Protein AF-A0ABD0QWL1-F1 (afdb_monomer)

Nearest PDB structures (foldseek):
  7lcy-assembly2_B  TM=8.226E-01  e=7.032E-01  Drosophila melanogaster
  4kzg-assembly3_C  TM=6.856E-01  e=3.847E+00  Danio rerio
  1upl-assembly1_A  TM=7.148E-01  e=4.825E+00  Homo sapiens
  4kzg-assembly4_D  TM=6.798E-01  e=7.592E+00  Danio rerio
  4kzg-assembly6_F  TM=6.786E-01  e=7.592E+00  Danio rerio

Foldseek 3Di:
DLVVCVLLVLLVQCPPPDPVSVLVSLLVLLVQCPDDVNVSSVVSCVVSCVVVSLVVSCVPDPDPSSVVSSD

InterPro domains:
  IPR000225 Armadillo [PF00514] (1-33)
  IPR000225 Armadillo [PF00514] (38-68)
  IPR000225 Armadillo [PS50176] (5-32)
  IPR000225 Armadillo [SM00185] (1-34)
  IPR000225 Armadillo [SM00185] (38-71)
  IPR011989 Armadillo-like helical [G3DSA:1.25.10.10] (1-71)
  IPR016024 Armadillo-type fold [SSF48371] (1-69)
  IPR028435 Plakophilin/Delta catenin [PTHR10372] (1-71)

Radius of gyration: 11.28 Å; Cα contacts (8 Å, |Δi|>4): 73; chains: 1; bounding box: 29×18×32 Å

pLDDT: mean 83.58, std 8.92, range [58.94, 93.31]

Structure (mmCIF, N/CA/C/O backbone):
data_AF-A0ABD0QWL1-F1
#
_entry.id   AF-A0ABD0QWL1-F1
#
loop_
_atom_site.group_PDB
_atom_site.id
_atom_site.type_symbol
_atom_site.label_atom_id
_atom_site.label_alt_id
_atom_site.label_comp_id
_atom_site.label_asym_id
_atom_site.label_entity_id
_atom_site.label_seq_id
_atom_site.pdbx_PDB_ins_code
_atom_site.Cartn_x
_atom_site.Cartn_y
_atom_site.Cartn_z
_atom_site.occupancy
_atom_site.B_iso_or_equiv
_atom_site.auth_seq_id
_atom_site.auth_comp_id
_atom_site.auth_asym_id
_atom_site.auth_atom_id
_atom_site.pdbx_PDB_model_num
ATOM 1 N N . VAL A 1 1 ? 1.703 -4.942 -14.771 1.00 61.22 1 VAL A N 1
ATOM 2 C CA . VAL A 1 1 ? 0.601 -4.638 -13.821 1.00 61.22 1 VAL A CA 1
ATOM 3 C C . VAL A 1 1 ? -0.099 -3.320 -14.140 1.00 61.22 1 VAL A C 1
ATOM 5 O O . VAL A 1 1 ? -1.301 -3.364 -14.361 1.00 61.22 1 VAL A O 1
ATOM 8 N N . CYS A 1 2 ? 0.598 -2.177 -14.251 1.00 58.94 2 CYS A N 1
ATOM 9 C CA . CYS A 1 2 ? -0.048 -0.911 -14.649 1.00 58.94 2 CYS A CA 1
ATOM 10 C C . CYS A 1 2 ? -0.802 -1.007 -15.994 1.00 58.94 2 CYS A C 1
ATOM 12 O O . CYS A 1 2 ? -1.981 -0.676 -16.062 1.00 58.94 2 CYS A O 1
ATOM 14 N N . ARG A 1 3 ? -0.179 -1.585 -17.035 1.00 61.03 3 ARG A N 1
ATOM 15 C CA . ARG A 1 3 ? -0.808 -1.795 -18.359 1.00 61.03 3 ARG A CA 1
ATOM 16 C C . ARG A 1 3 ? -2.003 -2.764 -18.375 1.00 61.03 3 ARG A C 1
ATOM 18 O O . ARG A 1 3 ? -2.690 -2.840 -19.381 1.00 61.03 3 ARG A O 1
ATOM 25 N N . LEU A 1 4 ? -2.248 -3.492 -17.282 1.00 71.25 4 LEU A N 1
ATOM 26 C CA . LEU A 1 4 ? -3.348 -4.458 -17.150 1.00 71.25 4 LEU A CA 1
ATOM 27 C C . LEU A 1 4 ? -4.473 -3.944 -16.233 1.00 71.25 4 LEU A C 1
ATOM 29 O O . LEU A 1 4 ? -5.359 -4.706 -15.870 1.00 71.25 4 LEU A O 1
ATOM 33 N N . GLY A 1 5 ? -4.420 -2.682 -15.788 1.00 77.06 5 GLY A N 1
ATOM 34 C CA . GLY A 1 5 ? -5.441 -2.105 -14.901 1.00 77.06 5 GLY A CA 1
ATOM 35 C C . GLY A 1 5 ? -5.405 -2.605 -13.449 1.00 77.06 5 GLY A C 1
ATOM 36 O O . GLY A 1 5 ? -6.241 -2.197 -12.642 1.00 77.06 5 GLY A O 1
ATOM 37 N N . GLY A 1 6 ? -4.419 -3.433 -13.080 1.00 85.56 6 GLY A N 1
ATOM 38 C CA . GLY A 1 6 ? -4.310 -4.003 -11.732 1.00 85.56 6 GLY A CA 1
ATOM 39 C C . GLY A 1 6 ? -4.083 -2.954 -10.640 1.00 85.56 6 GLY A C 1
ATOM 40 O O . GLY A 1 6 ? -4.584 -3.103 -9.534 1.00 85.56 6 GLY A O 1
ATOM 41 N N . ILE A 1 7 ? -3.395 -1.850 -10.955 1.00 88.50 7 ILE A N 1
ATOM 42 C CA . ILE A 1 7 ? -3.169 -0.761 -9.990 1.00 88.50 7 ILE A CA 1
ATOM 43 C C . ILE A 1 7 ? -4.476 -0.059 -9.620 1.00 88.50 7 ILE A C 1
ATOM 45 O O . ILE A 1 7 ? -4.687 0.224 -8.447 1.00 88.50 7 ILE A O 1
ATOM 49 N N . ARG A 1 8 ? -5.372 0.179 -10.587 1.00 88.25 8 ARG A N 1
ATOM 50 C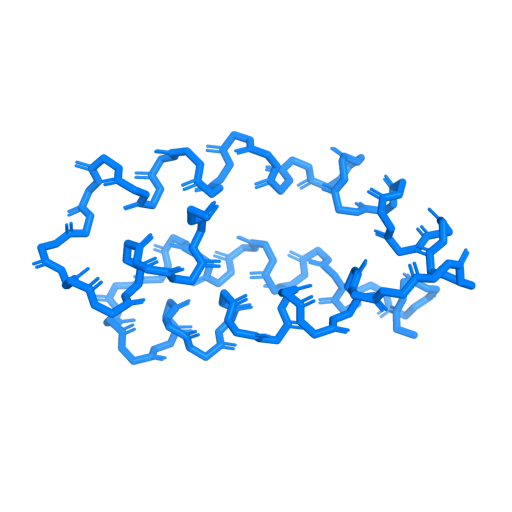 CA . ARG A 1 8 ? -6.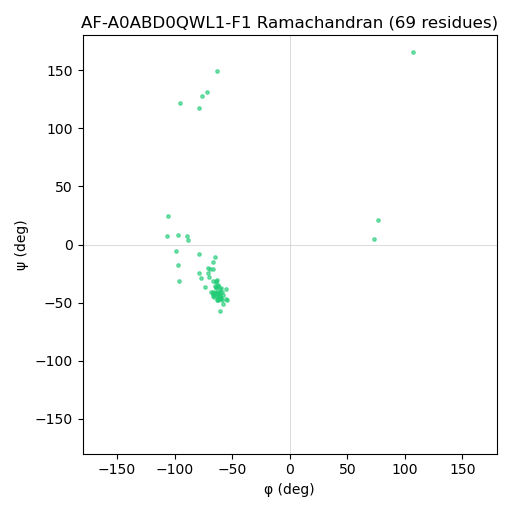677 0.788 -10.302 1.00 88.25 8 ARG A CA 1
ATOM 51 C C . ARG A 1 8 ? -7.504 -0.101 -9.374 1.00 88.25 8 ARG A C 1
ATOM 53 O O . ARG A 1 8 ? -7.971 0.382 -8.355 1.00 88.25 8 ARG A O 1
ATOM 60 N N . HIS A 1 9 ? -7.572 -1.401 -9.663 1.00 91.50 9 HIS A N 1
ATOM 61 C CA . HIS A 1 9 ? -8.269 -2.356 -8.797 1.00 91.50 9 HIS A CA 1
ATOM 62 C C . HIS A 1 9 ? -7.700 -2.372 -7.375 1.00 91.50 9 HIS A C 1
ATOM 64 O O . HIS A 1 9 ? -8.455 -2.358 -6.410 1.00 91.50 9 HIS A O 1
ATOM 70 N N . LEU A 1 10 ? -6.371 -2.365 -7.225 1.00 91.94 10 LEU A N 1
ATOM 71 C CA . LEU A 1 10 ? -5.748 -2.305 -5.902 1.00 91.94 10 LEU A CA 1
ATOM 72 C C . LEU A 1 10 ? -6.065 -0.998 -5.164 1.00 91.94 10 LEU A C 1
ATOM 74 O O . LEU A 1 10 ? -6.258 -1.032 -3.954 1.00 91.94 10 LEU A O 1
ATOM 78 N N . VAL A 1 11 ? -6.145 0.135 -5.869 1.00 92.69 11 VAL A N 1
ATOM 79 C CA . VAL A 1 11 ? -6.560 1.417 -5.278 1.00 92.69 11 VAL A CA 1
ATOM 80 C C . VAL A 1 11 ? -8.013 1.362 -4.800 1.00 92.69 11 VAL A C 1
ATOM 82 O O . VAL A 1 11 ? -8.292 1.814 -3.692 1.00 92.69 11 VAL A O 1
ATOM 85 N N . ASP A 1 12 ? -8.915 0.759 -5.574 1.00 92.75 12 ASP A N 1
ATOM 86 C CA . ASP A 1 12 ? -10.327 0.616 -5.196 1.00 92.75 12 ASP A CA 1
ATOM 87 C C . ASP A 1 12 ? -10.499 -0.287 -3.957 1.00 92.75 12 ASP A C 1
ATOM 89 O O . ASP A 1 12 ? -11.317 -0.012 -3.076 1.00 92.75 12 ASP A O 1
ATOM 93 N N . LEU A 1 13 ? -9.671 -1.332 -3.831 1.00 93.31 13 LEU A N 1
ATOM 94 C CA . LEU A 1 13 ? -9.677 -2.240 -2.677 1.00 93.31 13 LEU A CA 1
ATOM 95 C C . LEU A 1 13 ? -9.236 -1.577 -1.359 1.00 93.31 13 LEU A C 1
ATOM 97 O O . LEU A 1 13 ? -9.519 -2.123 -0.291 1.00 93.31 13 LEU A O 1
ATOM 101 N N . LEU A 1 14 ? -8.612 -0.393 -1.393 1.00 90.62 14 LEU A N 1
ATOM 102 C CA . LEU A 1 14 ? -8.276 0.359 -0.175 1.00 90.62 14 LEU A CA 1
ATOM 103 C C . LEU A 1 14 ? -9.517 0.870 0.573 1.00 90.62 14 LEU A C 1
ATOM 105 O O . LEU A 1 14 ? -9.431 1.133 1.768 1.00 90.62 14 LEU A O 1
ATOM 109 N N . ASP A 1 15 ? -10.671 0.988 -0.090 1.00 89.88 15 ASP A N 1
ATOM 110 C CA . ASP A 1 15 ? -11.945 1.353 0.549 1.00 89.88 15 ASP A CA 1
ATOM 111 C C . ASP A 1 15 ? -12.815 0.125 0.896 1.00 89.88 15 ASP A C 1
ATOM 113 O O . ASP A 1 15 ? -13.970 0.271 1.309 1.00 89.88 15 ASP A O 1
ATOM 117 N N . HIS A 1 16 ? -12.289 -1.099 0.757 1.00 92.50 16 HIS A N 1
ATOM 118 C CA . HIS A 1 16 ? -13.034 -2.316 1.079 1.00 92.50 16 HIS A CA 1
ATOM 119 C C . HIS A 1 16 ? -13.402 -2.377 2.572 1.00 92.50 16 HIS A C 1
ATOM 121 O O . HIS A 1 16 ? -12.665 -1.890 3.422 1.00 92.50 16 HIS A O 1
ATOM 127 N N . LYS A 1 17 ? -14.529 -3.007 2.928 1.00 87.19 17 LYS A N 1
ATOM 128 C CA . LYS A 1 17 ? -15.006 -3.074 4.329 1.00 87.19 17 LYS A CA 1
ATOM 129 C C . LYS A 1 17 ? -14.153 -3.975 5.234 1.00 87.19 17 LYS A C 1
ATOM 131 O O . LYS A 1 17 ? -14.216 -3.862 6.452 1.00 87.19 17 LYS A O 1
ATOM 136 N N . THR A 1 18 ? -13.387 -4.879 4.633 1.00 90.12 18 THR A N 1
ATOM 137 C CA . THR A 1 18 ? -12.559 -5.874 5.329 1.00 90.12 18 THR A CA 1
ATOM 138 C C . THR A 1 18 ? -11.129 -5.367 5.468 1.00 90.12 18 THR A C 1
ATOM 140 O O . THR A 1 18 ? -10.473 -5.131 4.453 1.00 90.12 18 THR A O 1
ATOM 143 N N . LEU A 1 19 ? -10.630 -5.266 6.703 1.00 86.19 19 LEU A N 1
ATOM 144 C CA . LEU A 1 19 ? -9.280 -4.764 7.004 1.00 86.19 19 LEU A CA 1
ATOM 145 C C . LEU A 1 19 ? -8.176 -5.582 6.322 1.00 86.19 19 LEU A C 1
ATOM 147 O O . LEU A 1 19 ? -7.251 -5.013 5.753 1.00 86.19 19 LEU A O 1
ATOM 151 N N . GLU A 1 20 ? -8.305 -6.910 6.292 1.00 88.25 20 GLU A N 1
ATOM 152 C CA . GLU A 1 20 ? -7.331 -7.788 5.631 1.00 88.25 20 GLU A CA 1
ATOM 153 C C . GLU A 1 20 ? -7.201 -7.484 4.128 1.00 88.25 20 GLU A C 1
ATOM 155 O O . GLU A 1 20 ? -6.100 -7.453 3.578 1.00 88.25 20 GLU A O 1
ATOM 160 N N . VAL A 1 21 ? -8.318 -7.167 3.465 1.00 90.62 21 VAL A N 1
ATOM 161 C CA . VAL A 1 21 ? -8.327 -6.779 2.046 1.00 90.62 21 VAL A CA 1
ATOM 162 C C . VAL A 1 21 ? -7.623 -5.438 1.849 1.00 90.62 21 VAL A C 1
ATOM 164 O O . VAL A 1 21 ? -6.792 -5.317 0.950 1.00 90.62 21 VAL A O 1
ATOM 167 N N . GLN A 1 22 ? -7.896 -4.455 2.713 1.00 89.56 22 GLN A N 1
ATOM 168 C CA . GLN A 1 22 ? -7.218 -3.156 2.672 1.00 89.56 22 GLN A CA 1
AT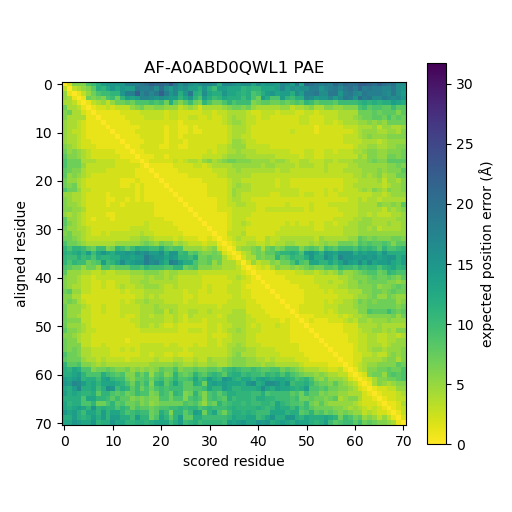OM 169 C C . GLN A 1 22 ? -5.707 -3.311 2.867 1.00 89.56 22 GLN A C 1
ATOM 171 O O . GLN A 1 22 ? -4.916 -2.722 2.130 1.00 89.56 22 GLN A O 1
ATOM 176 N N . ARG A 1 23 ? -5.300 -4.142 3.830 1.00 87.69 23 ARG A N 1
ATOM 177 C CA . ARG A 1 23 ? -3.901 -4.423 4.149 1.00 87.69 23 ARG A CA 1
ATOM 178 C C . ARG A 1 23 ? -3.174 -5.096 2.991 1.00 87.69 23 ARG A C 1
ATOM 180 O O . ARG A 1 23 ? -2.104 -4.634 2.597 1.00 87.69 23 ARG A O 1
ATOM 187 N N . ASN A 1 24 ? -3.769 -6.131 2.405 1.00 90.56 24 ASN A N 1
ATOM 188 C CA . ASN A 1 24 ?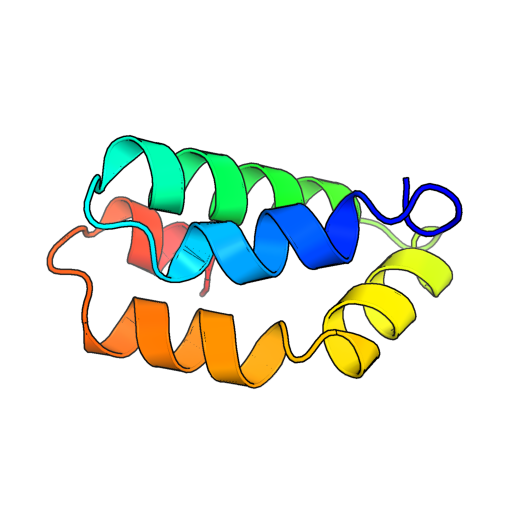 -3.197 -6.830 1.256 1.00 90.56 24 ASN A CA 1
ATOM 189 C C . ASN A 1 24 ? -3.086 -5.906 0.036 1.00 90.56 24 ASN A C 1
ATOM 191 O O . ASN A 1 24 ? -2.051 -5.889 -0.631 1.00 90.56 24 ASN A O 1
ATOM 195 N N . ALA A 1 25 ? -4.108 -5.085 -0.221 1.00 91.25 25 ALA A N 1
ATOM 196 C CA . ALA A 1 25 ? -4.077 -4.098 -1.296 1.00 91.25 25 ALA A CA 1
ATOM 197 C C . ALA A 1 25 ? -2.990 -3.033 -1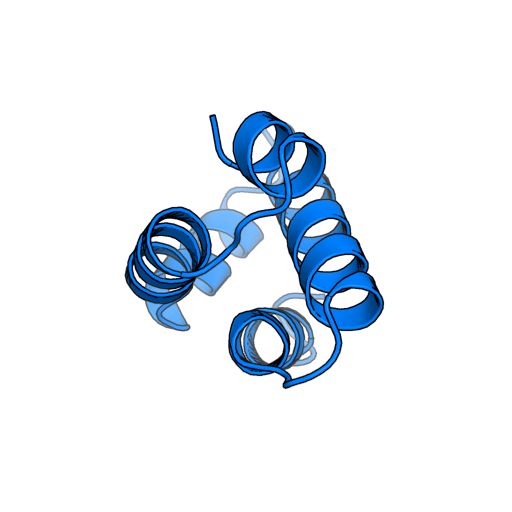.072 1.00 91.25 25 ALA A C 1
ATOM 199 O O . ALA A 1 25 ? -2.220 -2.730 -1.985 1.00 91.25 25 ALA A O 1
ATOM 200 N N . CYS A 1 26 ? -2.871 -2.517 0.153 1.00 89.88 26 CYS A N 1
ATOM 201 C CA . CYS A 1 26 ? -1.849 -1.546 0.535 1.00 89.88 26 CYS A CA 1
ATOM 202 C C . CYS A 1 26 ? -0.431 -2.124 0.400 1.00 89.88 26 CYS A C 1
ATOM 204 O O . CYS A 1 26 ? 0.434 -1.507 -0.224 1.00 89.88 26 CYS A O 1
ATOM 206 N N . GLY A 1 27 ? -0.196 -3.334 0.915 1.00 89.75 27 GLY A N 1
ATOM 207 C CA . GLY A 1 27 ? 1.085 -4.031 0.790 1.00 89.75 27 GLY A CA 1
ATOM 208 C C . GLY A 1 27 ? 1.457 -4.315 -0.668 1.00 89.75 27 GLY A C 1
ATOM 209 O O . GLY A 1 27 ? 2.596 -4.082 -1.078 1.00 89.75 27 GLY A O 1
ATOM 210 N N . ALA A 1 28 ? 0.488 -4.733 -1.487 1.00 90.50 28 ALA A N 1
ATOM 211 C CA . ALA A 1 28 ? 0.694 -4.927 -2.918 1.00 90.50 28 ALA A CA 1
ATOM 212 C C . ALA A 1 28 ? 1.068 -3.614 -3.624 1.00 90.50 28 ALA A C 1
ATOM 214 O O . ALA A 1 28 ? 2.029 -3.591 -4.392 1.00 90.50 28 ALA A O 1
ATOM 215 N N . LEU A 1 29 ? 0.370 -2.509 -3.339 1.00 89.69 29 LEU A N 1
ATOM 216 C CA . LEU A 1 29 ? 0.698 -1.194 -3.900 1.00 89.69 29 LEU A CA 1
ATOM 217 C C . LEU A 1 29 ? 2.103 -0.743 -3.506 1.00 89.69 29 LEU A C 1
ATOM 219 O O . LEU A 1 29 ? 2.861 -0.333 -4.386 1.00 89.69 29 LEU A O 1
ATOM 223 N N . ARG A 1 30 ? 2.474 -0.879 -2.227 1.00 88.44 30 ARG A N 1
ATOM 224 C CA . ARG A 1 30 ? 3.824 -0.581 -1.729 1.00 88.44 30 ARG A CA 1
ATOM 225 C C . ARG A 1 30 ? 4.880 -1.358 -2.511 1.00 88.44 30 ARG A C 1
ATOM 227 O O . ARG A 1 30 ? 5.833 -0.762 -3.003 1.00 88.44 30 ARG A O 1
ATOM 234 N N . ASN A 1 31 ? 4.676 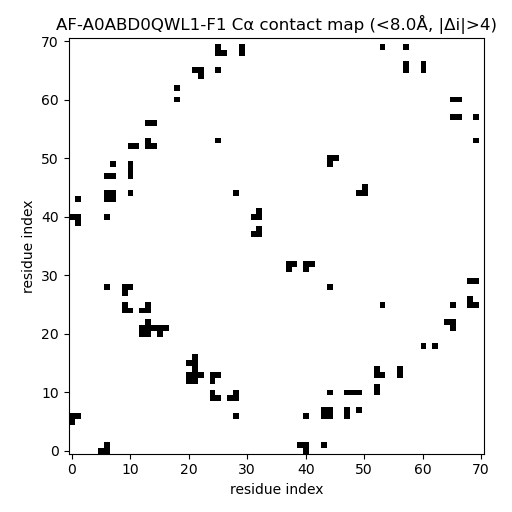-2.660 -2.696 1.00 89.06 31 ASN A N 1
ATOM 235 C CA . ASN A 1 31 ? 5.599 -3.508 -3.448 1.00 89.06 31 ASN A CA 1
ATOM 236 C C . ASN A 1 31 ? 5.689 -3.105 -4.930 1.00 89.06 31 ASN A C 1
ATOM 238 O O . ASN A 1 31 ? 6.771 -3.128 -5.507 1.00 89.06 31 ASN A O 1
ATOM 242 N N . LEU A 1 32 ? 4.578 -2.690 -5.547 1.00 85.56 32 LEU A N 1
ATOM 243 C CA . LEU A 1 32 ? 4.539 -2.285 -6.958 1.00 85.56 32 LEU A CA 1
ATOM 244 C C . LEU A 1 32 ? 5.252 -0.958 -7.243 1.00 85.56 32 LEU A C 1
ATOM 246 O O . LEU A 1 32 ? 5.710 -0.751 -8.371 1.00 85.56 32 LEU A O 1
ATOM 250 N N . VAL A 1 33 ? 5.321 -0.059 -6.260 1.00 86.50 33 VAL A N 1
ATOM 251 C CA . VAL A 1 33 ? 5.998 1.244 -6.387 1.00 86.50 33 VAL A CA 1
ATOM 252 C C . VAL A 1 33 ? 7.405 1.255 -5.790 1.00 86.50 33 VAL A C 1
ATOM 254 O O . VAL A 1 33 ? 8.125 2.240 -5.954 1.00 86.50 33 VAL A O 1
ATOM 257 N N . TYR A 1 34 ? 7.823 0.171 -5.133 1.00 84.81 34 TYR A N 1
ATOM 258 C CA . TYR A 1 34 ? 9.156 0.046 -4.555 1.00 84.81 34 TYR A CA 1
ATOM 259 C C . TYR A 1 34 ? 10.217 -0.132 -5.655 1.00 84.81 34 TYR A C 1
ATOM 261 O O . TYR A 1 34 ? 10.063 -0.951 -6.559 1.00 84.81 34 TYR A O 1
ATOM 269 N N . GLY A 1 35 ? 11.301 0.648 -5.594 1.00 79.81 35 GLY A N 1
ATOM 270 C CA . GLY A 1 35 ? 12.425 0.586 -6.538 1.00 79.81 35 GLY A CA 1
ATOM 271 C C . GLY A 1 35 ? 12.525 1.755 -7.533 1.00 79.81 35 GLY A C 1
ATOM 272 O O . GLY A 1 35 ? 11.613 2.566 -7.705 1.00 79.81 35 GLY A O 1
ATOM 273 N N . LYS A 1 36 ? 13.691 1.874 -8.187 1.00 69.31 36 LYS A N 1
ATOM 274 C CA . LYS A 1 36 ? 13.970 2.939 -9.174 1.00 69.31 36 LYS A CA 1
ATOM 275 C C . LYS A 1 36 ? 13.362 2.676 -10.555 1.00 69.31 36 LYS A C 1
ATOM 277 O O . LYS A 1 36 ? 13.107 3.623 -11.279 1.00 69.31 36 LYS A O 1
ATOM 282 N N . ALA A 1 37 ? 13.104 1.419 -10.911 1.00 74.31 37 ALA A N 1
ATOM 283 C CA . ALA A 1 37 ? 12.594 1.041 -12.232 1.00 74.31 37 ALA A CA 1
ATOM 284 C C . ALA A 1 37 ? 11.051 1.038 -12.337 1.00 74.31 37 ALA A C 1
ATOM 286 O O . ALA A 1 37 ? 10.503 0.585 -13.337 1.00 74.31 37 ALA A O 1
ATOM 287 N N . THR A 1 38 ? 10.331 1.504 -11.310 1.00 77.19 38 THR A N 1
ATOM 288 C CA . THR A 1 38 ? 8.858 1.425 -11.212 1.00 77.19 38 THR A CA 1
ATOM 289 C C . THR A 1 38 ? 8.155 2.762 -11.454 1.00 77.19 38 THR A C 1
ATOM 291 O O . THR A 1 38 ? 7.022 2.958 -11.010 1.00 77.19 38 THR A O 1
ATOM 294 N N . ASP A 1 39 ? 8.788 3.686 -12.176 1.00 81.31 39 ASP A N 1
ATOM 295 C CA . ASP A 1 39 ? 8.241 5.028 -12.408 1.00 81.31 39 ASP A CA 1
ATOM 296 C C . ASP A 1 39 ? 6.884 5.002 -13.128 1.00 81.31 39 ASP A C 1
ATOM 298 O O . ASP A 1 39 ? 5.965 5.710 -12.714 1.00 81.31 39 ASP A O 1
ATOM 302 N N . ASP A 1 40 ? 6.683 4.083 -14.076 1.00 85.88 40 ASP A N 1
ATOM 303 C CA . ASP A 1 40 ? 5.372 3.865 -14.701 1.00 85.88 40 ASP A CA 1
ATOM 304 C C . ASP A 1 40 ? 4.304 3.447 -13.681 1.00 85.88 40 ASP A C 1
ATOM 306 O O . ASP A 1 40 ? 3.177 3.941 -13.724 1.00 85.88 40 ASP A O 1
ATOM 310 N N . ASN A 1 41 ? 4.639 2.573 -12.723 1.00 85.56 41 ASN A N 1
ATOM 311 C CA . ASN A 1 41 ? 3.702 2.158 -11.676 1.00 85.56 41 ASN A CA 1
ATOM 312 C C . ASN A 1 41 ? 3.392 3.318 -10.722 1.00 85.56 41 ASN A C 1
ATOM 314 O O . ASN A 1 41 ? 2.229 3.505 -10.372 1.00 85.56 41 ASN A O 1
ATOM 318 N N . LYS A 1 42 ? 4.390 4.129 -10.344 1.00 86.12 42 LYS A N 1
ATOM 319 C CA . LYS A 1 42 ? 4.191 5.326 -9.504 1.00 86.12 42 LYS A CA 1
ATOM 320 C C . LYS A 1 42 ? 3.251 6.324 -10.178 1.00 86.12 42 LYS A C 1
ATOM 322 O O . LYS A 1 42 ? 2.305 6.805 -9.551 1.00 86.12 42 LYS A O 1
ATOM 327 N N . VAL A 1 43 ? 3.463 6.586 -11.470 1.00 88.88 43 VAL A N 1
ATOM 328 C CA . VAL A 1 43 ? 2.583 7.443 -12.279 1.00 88.88 43 VAL A CA 1
ATOM 329 C C . VAL A 1 43 ? 1.175 6.851 -12.355 1.00 88.88 43 VAL A C 1
ATOM 331 O O . VAL A 1 43 ? 0.197 7.571 -12.174 1.00 88.88 43 VAL A O 1
ATOM 334 N N . CYS A 1 44 ? 1.053 5.537 -12.539 1.00 88.44 44 CYS A N 1
ATOM 335 C CA . CYS A 1 44 ? -0.226 4.827 -12.557 1.00 88.44 44 CYS A CA 1
ATOM 336 C C . CYS A 1 44 ? -1.002 4.969 -11.243 1.00 88.44 44 CYS A C 1
ATOM 338 O O . CYS A 1 44 ? -2.200 5.252 -11.263 1.00 88.44 44 CYS A O 1
ATOM 340 N N . VAL A 1 45 ? -0.325 4.787 -10.103 1.00 88.19 45 VAL A N 1
ATOM 341 C CA . VAL A 1 45 ? -0.914 4.932 -8.763 1.00 88.19 45 VAL A CA 1
ATOM 342 C C . VAL A 1 45 ? -1.417 6.356 -8.579 1.00 88.19 45 VAL A C 1
ATOM 344 O O . VAL A 1 45 ? -2.566 6.550 -8.186 1.00 88.19 45 VAL A O 1
ATOM 347 N N . ARG A 1 46 ? -0.603 7.357 -8.939 1.00 88.00 46 ARG A N 1
ATOM 348 C CA . ARG A 1 46 ? -1.007 8.767 -8.897 1.00 88.00 46 ARG A CA 1
ATOM 349 C C . ARG A 1 46 ? -2.246 9.022 -9.757 1.00 88.00 46 ARG A C 1
ATOM 351 O O . ARG A 1 46 ? -3.224 9.576 -9.266 1.00 88.00 46 ARG A O 1
ATOM 358 N N . ASN A 1 47 ? -2.222 8.585 -11.014 1.00 90.25 47 ASN A N 1
ATOM 359 C CA . ASN A 1 47 ? -3.303 8.822 -11.973 1.00 90.25 47 ASN A CA 1
ATOM 360 C C . ASN A 1 47 ? -4.584 8.037 -11.638 1.00 90.25 47 ASN A C 1
ATOM 362 O O . ASN A 1 47 ? -5.663 8.410 -12.086 1.00 90.25 47 ASN A O 1
ATOM 366 N N . SER A 1 48 ? -4.479 6.966 -10.848 1.00 88.88 48 SER A N 1
ATOM 367 C CA . SER A 1 48 ? -5.624 6.178 -10.377 1.00 88.88 48 SER A CA 1
ATOM 368 C C . SER A 1 48 ? -6.221 6.707 -9.069 1.00 88.88 48 SER A C 1
ATOM 370 O O . SER A 1 48 ? -7.117 6.077 -8.528 1.00 88.88 48 SER A O 1
ATOM 372 N N . GLY A 1 49 ? -5.732 7.831 -8.531 1.00 91.56 49 GLY A N 1
ATOM 373 C CA . GLY A 1 49 ? -6.205 8.354 -7.245 1.00 91.56 49 GLY A CA 1
ATOM 374 C C . GLY A 1 49 ? -5.656 7.599 -6.028 1.00 91.56 49 GLY A C 1
ATOM 375 O O . GLY A 1 49 ? -6.215 7.693 -4.938 1.00 91.56 49 GLY A O 1
ATOM 376 N N . GLY A 1 50 ? -4.540 6.880 -6.174 1.00 90.12 50 GLY A N 1
ATOM 377 C CA . GLY A 1 50 ? -3.946 6.109 -5.083 1.00 90.12 50 GLY A CA 1
ATOM 378 C C . GLY A 1 50 ? -3.493 6.967 -3.901 1.00 90.12 50 GLY A C 1
ATOM 379 O O . GLY A 1 50 ? -3.682 6.569 -2.761 1.00 90.12 50 GLY A O 1
ATOM 380 N N . ILE A 1 51 ? -2.977 8.179 -4.144 1.00 89.25 51 ILE A N 1
ATOM 381 C CA . ILE A 1 51 ? -2.554 9.098 -3.069 1.00 89.25 51 ILE A CA 1
ATOM 382 C C . ILE A 1 51 ? -3.732 9.478 -2.148 1.00 89.25 51 ILE A C 1
ATOM 384 O O . ILE A 1 51 ? -3.646 9.215 -0.948 1.00 89.25 51 ILE A O 1
ATOM 388 N N . PRO A 1 52 ? -4.848 10.053 -2.646 1.00 91.81 52 PRO A N 1
ATOM 389 C CA . PRO A 1 52 ? -5.985 10.366 -1.780 1.00 91.81 52 PRO A CA 1
ATOM 390 C C . PRO A 1 52 ? -6.623 9.117 -1.152 1.00 91.81 52 PRO A C 1
ATOM 392 O O . PRO A 1 52 ? -7.112 9.203 -0.025 1.00 91.81 52 PRO A O 1
ATOM 395 N N . ALA A 1 53 ? -6.591 7.960 -1.824 1.00 89.94 53 ALA A N 1
ATOM 396 C CA . ALA A 1 53 ? -7.080 6.703 -1.258 1.00 89.94 53 ALA A CA 1
ATOM 397 C C . ALA A 1 53 ? -6.231 6.224 -0.065 1.00 89.94 53 ALA A C 1
ATOM 399 O O . ALA A 1 53 ? -6.791 5.908 0.982 1.00 89.94 53 ALA A O 1
ATOM 400 N N . LEU A 1 54 ? -4.899 6.262 -0.173 1.00 88.56 54 LEU A N 1
ATOM 401 C CA . LEU A 1 54 ? -3.977 5.914 0.916 1.00 88.56 54 LEU A CA 1
ATOM 402 C C . LEU A 1 54 ? -4.112 6.873 2.110 1.00 88.56 54 LEU A C 1
ATOM 404 O O . LEU A 1 54 ? -4.171 6.432 3.255 1.00 88.56 54 LEU A O 1
ATOM 408 N N . VAL A 1 55 ? -4.250 8.182 1.860 1.00 88.38 55 VAL A N 1
ATOM 409 C CA . VAL A 1 55 ? -4.495 9.178 2.923 1.00 88.38 55 VAL A CA 1
ATOM 410 C C . VAL A 1 55 ? -5.831 8.926 3.628 1.00 88.38 55 VAL A C 1
ATOM 412 O O . VAL A 1 55 ? -5.929 9.049 4.849 1.00 88.38 55 VAL A O 1
ATOM 415 N N . ARG A 1 56 ? -6.881 8.571 2.880 1.00 88.75 56 ARG A N 1
ATOM 416 C CA . ARG A 1 56 ? -8.184 8.230 3.462 1.00 88.75 56 ARG A CA 1
ATOM 417 C C . ARG A 1 56 ? -8.112 6.944 4.282 1.00 88.75 56 ARG A C 1
ATOM 419 O O . ARG A 1 56 ? -8.686 6.914 5.369 1.00 88.75 56 ARG A O 1
ATOM 426 N N . LEU A 1 57 ? -7.397 5.931 3.793 1.00 86.69 57 LEU A N 1
ATOM 427 C CA . LEU A 1 57 ? -7.166 4.682 4.513 1.00 86.69 57 LEU A CA 1
ATOM 428 C C . LEU A 1 57 ? -6.462 4.947 5.849 1.00 86.69 57 LEU A C 1
ATOM 430 O O . LEU A 1 57 ? -6.968 4.523 6.882 1.00 86.69 57 LEU A O 1
ATOM 434 N N . LEU A 1 58 ? -5.394 5.754 5.853 1.00 83.94 58 LEU A N 1
ATOM 435 C CA . LEU A 1 58 ? -4.687 6.179 7.069 1.00 83.94 58 LEU A CA 1
ATOM 436 C C . LEU A 1 58 ? -5.588 6.853 8.111 1.00 83.94 58 LEU A C 1
ATOM 438 O O . LEU A 1 58 ? -5.397 6.664 9.308 1.00 83.94 58 LEU A O 1
ATOM 442 N N . ARG A 1 59 ? -6.557 7.660 7.668 1.00 84.12 59 ARG A N 1
ATOM 443 C CA . ARG A 1 59 ? -7.486 8.363 8.568 1.00 84.12 59 ARG A CA 1
ATOM 444 C C . ARG A 1 59 ? -8.580 7.460 9.130 1.00 84.12 59 ARG A C 1
ATOM 446 O O . ARG A 1 59 ? -9.113 7.763 10.191 1.00 84.12 59 ARG A O 1
ATOM 453 N N . LYS A 1 60 ? -8.968 6.417 8.392 1.00 80.62 60 LYS A N 1
ATOM 454 C CA . LYS A 1 60 ? -10.086 5.532 8.750 1.00 80.62 60 LYS A CA 1
ATOM 455 C C . LYS A 1 60 ? -9.646 4.269 9.477 1.00 80.62 60 LYS A C 1
ATOM 457 O O . LYS A 1 60 ? -10.433 3.731 10.249 1.00 80.62 60 LYS A O 1
ATOM 462 N N . THR A 1 61 ? -8.453 3.762 9.183 1.00 76.12 61 THR A N 1
ATOM 463 C CA . THR A 1 61 ? -8.030 2.459 9.686 1.00 76.12 61 THR A CA 1
ATOM 464 C C . THR A 1 61 ? -7.621 2.538 11.163 1.00 76.12 61 THR A C 1
ATOM 466 O O . THR A 1 61 ? -6.792 3.379 11.524 1.00 76.12 61 THR A O 1
ATOM 469 N N . PRO A 1 62 ? -8.172 1.676 12.037 1.00 73.44 62 PRO A N 1
ATOM 470 C CA . PRO A 1 62 ? -7.658 1.487 13.391 1.00 73.44 62 PRO A CA 1
ATOM 471 C C . PRO A 1 62 ? -6.414 0.579 13.416 1.00 73.44 62 PRO A C 1
ATOM 473 O O . PRO A 1 62 ? -5.792 0.4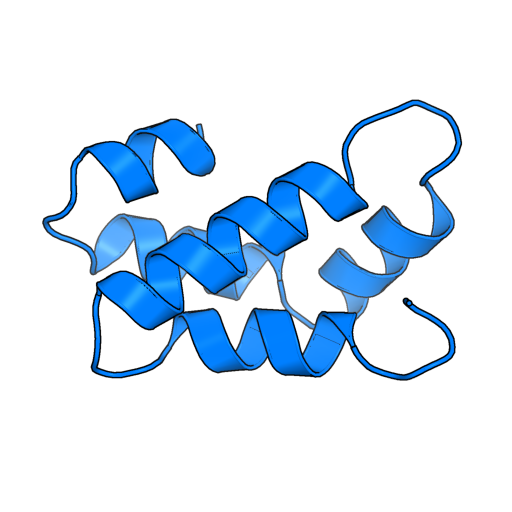32 14.463 1.00 73.44 62 PRO A O 1
ATOM 476 N N . ASP A 1 63 ? -6.063 -0.037 12.281 1.00 74.81 63 ASP A N 1
ATOM 477 C CA . ASP A 1 63 ? -4.983 -1.013 12.152 1.00 74.81 63 ASP A CA 1
ATOM 478 C C . ASP A 1 63 ? -3.612 -0.317 12.086 1.00 74.81 63 ASP A C 1
ATOM 480 O O . ASP A 1 63 ? -3.325 0.471 11.177 1.00 74.81 63 ASP A O 1
ATOM 484 N N . THR A 1 64 ? -2.761 -0.602 13.069 1.00 75.25 64 THR A N 1
ATOM 485 C CA . THR A 1 64 ? -1.405 -0.053 13.181 1.00 75.25 64 THR A CA 1
ATOM 486 C C . THR A 1 64 ? -0.471 -0.539 12.080 1.00 75.25 64 THR A C 1
ATOM 488 O O . THR A 1 64 ? 0.372 0.230 11.630 1.00 75.25 64 THR A O 1
ATOM 491 N N . GLU A 1 65 ? -0.648 -1.758 11.577 1.00 71.81 65 GLU A N 1
ATOM 492 C CA . GLU A 1 65 ? 0.193 -2.305 10.512 1.00 71.81 65 GLU A CA 1
ATOM 493 C C . GLU A 1 65 ? -0.127 -1.663 9.159 1.00 71.81 65 GLU A C 1
ATOM 495 O O . GLU A 1 65 ? 0.772 -1.357 8.376 1.00 71.81 65 GLU A O 1
ATOM 500 N N . VAL A 1 66 ? -1.402 -1.361 8.891 1.00 71.94 66 VAL A N 1
ATOM 501 C CA . VAL A 1 66 ? -1.769 -0.556 7.713 1.00 71.94 66 VAL A CA 1
ATOM 502 C C . VAL A 1 66 ? -1.165 0.846 7.807 1.00 71.94 66 VAL A C 1
ATOM 504 O O . VAL A 1 66 ? -0.743 1.395 6.792 1.00 71.94 66 VAL A O 1
ATOM 507 N N . ARG A 1 67 ? -1.066 1.427 9.009 1.00 71.88 67 ARG A N 1
ATOM 508 C CA . ARG A 1 67 ? -0.405 2.728 9.198 1.00 71.88 67 ARG A CA 1
ATOM 509 C C . ARG A 1 67 ? 1.092 2.662 8.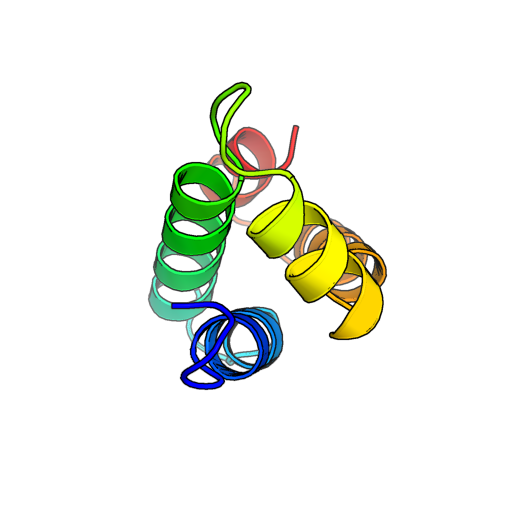913 1.00 71.88 67 ARG A C 1
ATOM 511 O O . ARG A 1 67 ? 1.603 3.547 8.230 1.00 71.88 67 ARG A O 1
ATOM 518 N N . GLU A 1 68 ? 1.772 1.616 9.365 1.00 73.62 68 GLU A N 1
ATOM 519 C CA . GLU A 1 68 ? 3.198 1.405 9.082 1.00 73.62 68 GLU A CA 1
ATOM 520 C C . GLU A 1 68 ? 3.481 1.182 7.593 1.00 73.62 68 GLU A C 1
ATOM 522 O O . GLU A 1 68 ? 4.513 1.611 7.093 1.00 73.62 68 GLU A O 1
ATOM 527 N N . LEU A 1 69 ? 2.559 0.565 6.850 1.00 70.75 69 LEU A N 1
ATOM 528 C CA . LEU A 1 69 ? 2.735 0.342 5.411 1.00 70.75 69 LEU A CA 1
ATOM 529 C C . LEU A 1 69 ? 2.632 1.616 4.563 1.00 70.75 69 LEU A C 1
ATOM 531 O O . LEU A 1 69 ? 3.145 1.629 3.441 1.00 70.75 69 LEU A O 1
ATOM 535 N N . VAL A 1 70 ? 1.942 2.648 5.056 1.00 65.00 70 VAL A N 1
ATOM 536 C CA . VAL A 1 70 ? 1.743 3.915 4.331 1.00 65.00 70 VAL A CA 1
ATOM 537 C C . VAL A 1 70 ? 2.751 4.995 4.754 1.00 65.00 70 VAL A C 1
ATOM 539 O O . VAL A 1 70 ? 2.923 5.963 4.012 1.00 65.00 70 VAL A O 1
ATOM 542 N N . THR A 1 71 ? 3.409 4.841 5.910 1.00 61.19 71 THR A N 1
ATOM 543 C CA . THR A 1 71 ? 4.431 5.780 6.418 1.00 61.19 71 THR A CA 1
ATOM 544 C C . THR A 1 71 ? 5.809 5.453 5.843 1.00 61.19 71 THR A C 1
ATOM 546 O O . THR A 1 71 ? 6.543 6.412 5.520 1.00 61.19 71 THR A O 1
#

Solvent-accessible surface area (backbone atoms only — not comparable to full-atom values): 3993 Å² total; per-residue (Å²): 94,59,94,72,51,49,50,47,54,36,38,59,34,42,75,46,93,46,67,69,53,21,41,53,26,48,53,50,50,48,61,54,43,54,68,88,88,22,58,69,37,45,52,42,33,55,76,52,48,29,62,67,41,53,55,51,36,58,74,68,52,89,52,65,66,56,43,62,69,74,106

Secondary structure (DSSP, 8-state):
-GGGTHHHHHHHHTT-SSHHHHHHHHHHHHHHH-STT-HHHHHHHHHTTHHHHHHHHHHH---HHHHHHH-

Mean predicted aligned error: 5.25 Å

Sequence (71 aa):
VCRLGGIRHLVDLLDHKTLEVQRNACGALRNLVYGKATDDNKVCVRNSGGIPALVRLLRKTPDTEVRELVT

Organism: Cirrhinus mrigala (NCBI:txid683832)

=== Feature glossary ===
The features interleaved in this record are:

— What the protein is —

Sequence gives the chain of amino acids in standard one-letter code (A=alanine, C=cysteine, …, Y=tyrosine), read N→C. It is the only feature that is directly encoded by the gene; all structural features are derived from the folded form of this sequence.

Database cross-references. InterPro integrates a dozen domain/family signature databases into unified entries with residue-range hits. GO terms attach function/process/location labels with evidence codes. CATH codes position the fold in a four-level structural taxonomy. Organism is the NCBI-taxonomy species name.

— Where it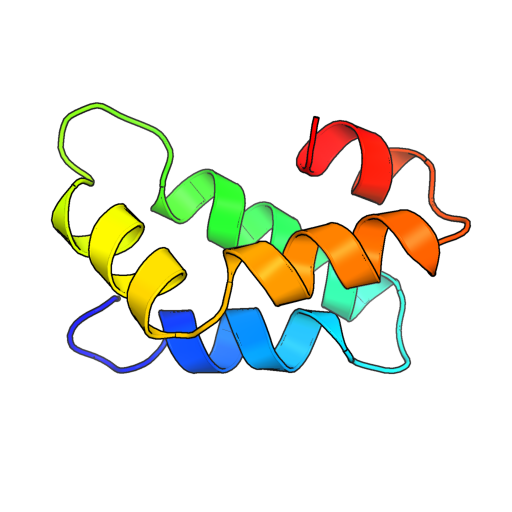s atoms are —

Atomic coordinates in PDBx/mmCIF format — the same representation the Protein Data Bank distributes. Each line of the _atom_site loop places one backbone atom in Cartesian space (units: ångströms, origin: arbitrary).

The six renders are orthographic views along the three Cartesian axes in both directions. Representation (cartoon, sticks, or surface) and color scheme (sequence-rainbow or by-chain) vary across proteins so the training set covers all the common visualization conventions.

— Local backbone conformation —

Eight-state secondary structure (DSSP): H is the canonical α-helix, G the tighter 3₁₀-helix, I the wider π-helix; E/B are β-structure, T and S are turns and bends, and '-' is everything else. DSSP derives these from the pattern of main-chain N–H···O=C hydrogen bonds, not from the sequence.

P-SEA three-state annotation labels each residue as helix, strand, or coil based purely on the geometry of the Cα trace. It serves as a fallback when the full backbone (and thus DSSP) is unavailable.

The φ/ψ torsion pair specifies the backbone conformation at each residue. φ rotates about the N–Cα bond, ψ about the Cα–C bond. Steric clashes forbid most of the (φ, ψ) plane — the allowed regions (α-helix basin, β-sheet basin, left-handed helix) are the Ramachandran-allowed regions.

— Global shape and packing —

The geometric summary reports three shape descriptors. Rg (radius of gyration) measures how spread out the Cα atoms are about their centre of mass; compact globular proteins have small Rg, elongated or unfolded ones large. Cα contacts (<8 Å, |i−j|>4) count long-range residue pairs in spatial proximity — high for tightly packed folds, near zero for rods or random coil. The bounding-box extents give the protein's footprint along x, y, z in Å.

Solvent-accessible surface area (SASA) is the area in Å² traced out by the centre of a 1.4 Å probe sphere (a water molecule) rolled over the protein's van der Waals surface (Shrake–Rupley / Lee–Richards construction). Buried residues have near-zero SASA; fully exposed residues can exceed 200 Å². The total SASA scales roughly with the number of surface residues.

The contact map is a binary N×N matrix image: pixel (i, j) is dark where Cα_i and Cα_j are within 8 Å and |i−j|>4. Because the |i−j|>4 filter removes local helical contacts, off-diagonal stripes parallel to the main diagonal indicate parallel β-sheets; stripes perpendicular to it indicate antiparallel β-sheets. The Ramachandran plot scatters every residue's (φ, ψ) pair against the sterically allowed regions. The PAE heatmap renders the predicted-aligned-error matrix.

— Structural neighborhood —

3Di is Foldseek's structural alphabet. Each residue is assigned one of twenty discrete states based on how its Cα sits relative to its spatial (not sequential) neighbors. Aligning 3Di strings finds structural homologs roughly as well as full 3D superposition, but orders of magnitude faster.

Nearest PDB neighbors are the top structural matches found by Foldseek when searching this structure against the entire Protein Data Bank. Each hit reports a TM-score (0 to 1; >0.5 almost always implies the same fold) and an E-value. These are *structural* homologs — they may share no detectable sequence similarity.

— Confidence and disorder —

For AlphaFold models, the B-factor field carries pLDDT — the model's own estimate of local accuracy on a 0–100 scale. Regions with pLDDT<50 should be treated as essentially unmodeled; they often correspond to intrinsically disordered segments.

Crystallographic B-factors measure how much each atom's electron density is smeared out, in Å². They rise in mobile loops and surface residues and fall in the buried interior. In AlphaFold models this column is repurposed to hold pLDDT instead.

Predicted aligned error is AlphaFold's pairwise confidence. Unlike pLDDT (per-residue), PAE is per-residue-pair and captures whether two parts of the structure are correctly placed relative to each other. Units are ångströms of expected positional error.